Protein AF-A0A450TMQ8-F1 (afdb_monomer)

Foldseek 3Di:
DFAAEEEDDPCLVVCVVVVPPVSVVVVVCQVVVVVPHYHYQPDPVSVVVLVVVQQVVDDPVRDRPHYDYDDD

Organism: NCBI:txid2126562

Mean predicted aligned error: 9.07 Å

Nearest PDB structures (foldseek):
  5h6t-assembly1_A  TM=2.749E-01  e=9.393E+00  Microbacterium sp. HM58-2

Structure (mmCIF, N/CA/C/O backbone):
data_AF-A0A450TMQ8-F1
#
_entry.id   AF-A0A450TMQ8-F1
#
loop_
_atom_site.group_PDB
_atom_site.id
_atom_site.type_symbol
_atom_site.label_atom_id
_atom_site.label_alt_id
_atom_site.label_comp_id
_atom_site.label_asym_id
_atom_site.label_entity_id
_atom_site.label_seq_id
_atom_site.pdbx_PDB_ins_code
_atom_site.Cartn_x
_atom_site.Cartn_y
_atom_site.Cartn_z
_atom_site.occupancy
_atom_site.B_iso_or_equiv
_atom_site.auth_seq_id
_atom_site.auth_comp_id
_atom_site.auth_asym_id
_atom_site.auth_atom_id
_atom_site.pdbx_PDB_model_num
ATOM 1 N N . MET A 1 1 ? -14.838 11.431 -0.409 1.00 57.34 1 MET A N 1
ATOM 2 C CA . MET A 1 1 ? -14.437 10.009 -0.454 1.00 57.34 1 MET A CA 1
ATOM 3 C C . MET A 1 1 ? -14.248 9.539 0.987 1.00 57.34 1 MET A C 1
ATOM 5 O O . MET A 1 1 ? -14.604 10.306 1.873 1.00 57.34 1 MET A O 1
ATOM 9 N N . ARG A 1 2 ? -13.838 8.295 1.254 1.00 59.66 2 ARG A N 1
ATOM 10 C CA . ARG A 1 2 ? -13.355 7.889 2.588 1.00 59.66 2 ARG A CA 1
ATOM 11 C C . ARG A 1 2 ? -11.881 7.489 2.427 1.00 59.66 2 ARG A C 1
ATOM 13 O O . ARG A 1 2 ? -11.604 6.873 1.396 1.00 59.66 2 ARG A O 1
ATOM 20 N N . PRO A 1 3 ? -11.000 7.767 3.406 1.00 64.94 3 PRO A N 1
ATOM 21 C CA . PRO A 1 3 ? -9.602 7.361 3.339 1.00 64.94 3 PRO A CA 1
ATOM 22 C C . PRO A 1 3 ? -9.466 5.845 3.206 1.00 64.94 3 PRO A C 1
ATOM 24 O O . PRO A 1 3 ? -10.212 5.103 3.854 1.00 64.94 3 PRO A O 1
ATOM 27 N N . ALA A 1 4 ? -8.536 5.407 2.360 1.00 72.19 4 ALA A N 1
ATOM 28 C CA . ALA A 1 4 ? -8.218 4.008 2.119 1.00 72.19 4 ALA A CA 1
ATOM 29 C C . ALA A 1 4 ? -6.715 3.767 2.298 1.00 72.19 4 ALA A C 1
ATOM 31 O O . ALA A 1 4 ? -5.902 4.483 1.726 1.00 72.19 4 ALA A O 1
ATOM 32 N N . VAL A 1 5 ? -6.356 2.754 3.079 1.00 74.19 5 VAL A N 1
ATOM 33 C CA . VAL A 1 5 ? -4.984 2.267 3.218 1.00 74.19 5 VAL A CA 1
ATOM 34 C C . VAL A 1 5 ? -4.837 0.996 2.388 1.00 74.19 5 VAL A C 1
ATOM 36 O O . VAL A 1 5 ? -5.682 0.100 2.483 1.00 74.19 5 VAL A O 1
ATOM 39 N N . VAL A 1 6 ? -3.788 0.947 1.570 1.00 80.69 6 VAL A N 1
ATOM 40 C CA . VAL A 1 6 ? -3.471 -0.144 0.646 1.00 80.69 6 VAL A CA 1
ATOM 41 C C . VAL A 1 6 ? -2.228 -0.876 1.133 1.00 80.69 6 VAL A C 1
ATOM 43 O O . VAL A 1 6 ? -1.170 -0.264 1.256 1.00 80.69 6 VAL A O 1
ATOM 46 N N . LEU A 1 7 ? -2.346 -2.181 1.385 1.00 83.31 7 LEU A N 1
ATOM 47 C CA . LEU A 1 7 ? -1.179 -3.047 1.576 1.00 83.31 7 LEU A CA 1
ATOM 48 C C . LEU A 1 7 ? -0.567 -3.373 0.216 1.00 83.31 7 LEU A C 1
ATOM 50 O O . LEU A 1 7 ? -1.266 -3.880 -0.665 1.00 83.31 7 LEU A O 1
ATOM 54 N N . LEU A 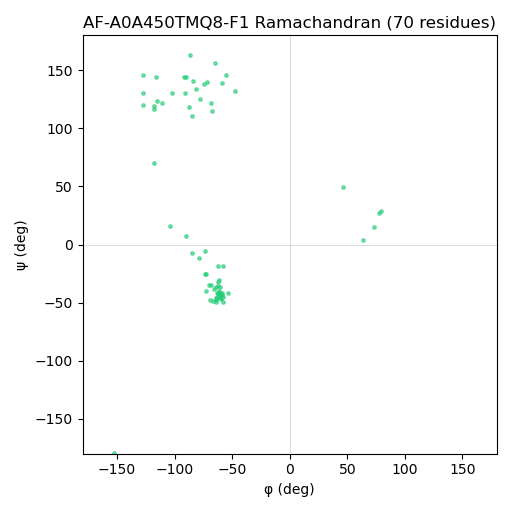1 8 ? 0.723 -3.087 0.058 1.00 87.62 8 LEU A N 1
ATOM 55 C CA . LEU A 1 8 ? 1.459 -3.387 -1.164 1.00 87.62 8 LEU A CA 1
ATOM 56 C C . LEU A 1 8 ? 2.099 -4.782 -1.095 1.00 87.62 8 LEU A C 1
ATOM 58 O O . LEU A 1 8 ? 2.569 -5.189 -0.029 1.00 87.62 8 LEU A O 1
ATOM 62 N N . PRO A 1 9 ? 2.157 -5.518 -2.220 1.00 87.06 9 PRO A N 1
ATOM 63 C CA . PRO A 1 9 ? 2.946 -6.740 -2.307 1.00 87.06 9 PRO A CA 1
ATOM 64 C C . PRO A 1 9 ? 4.411 -6.487 -1.941 1.00 87.06 9 PRO A C 1
ATOM 66 O O . PRO A 1 9 ? 4.979 -5.453 -2.284 1.00 87.06 9 PRO A O 1
ATOM 69 N N . SER A 1 10 ? 5.061 -7.464 -1.310 1.00 90.56 10 SER A N 1
ATOM 70 C CA . SER A 1 10 ? 6.471 -7.346 -0.905 1.00 90.56 10 SER A CA 1
ATOM 71 C C . SER A 1 10 ? 7.445 -7.161 -2.077 1.00 90.56 10 SER A C 1
ATOM 73 O O . SER A 1 10 ? 8.582 -6.762 -1.865 1.00 90.56 10 SER A O 1
ATOM 75 N N . ASP A 1 11 ? 7.022 -7.489 -3.298 1.00 92.75 11 ASP A N 1
ATOM 76 C CA . ASP A 1 11 ? 7.771 -7.347 -4.549 1.00 92.75 11 ASP A CA 1
ATOM 77 C C . ASP A 1 11 ? 7.289 -6.155 -5.403 1.00 92.75 11 ASP A C 1
ATOM 79 O O . ASP A 1 11 ? 7.587 -6.078 -6.594 1.00 92.75 11 ASP A O 1
ATOM 83 N N . PHE A 1 12 ? 6.520 -5.223 -4.829 1.00 92.69 12 PHE A N 1
ATOM 84 C CA . PHE A 1 12 ? 5.919 -4.106 -5.565 1.00 92.69 12 PHE A CA 1
ATOM 85 C C . PHE A 1 12 ? 6.953 -3.225 -6.284 1.00 92.69 12 PHE A C 1
ATOM 87 O O . PHE A 1 12 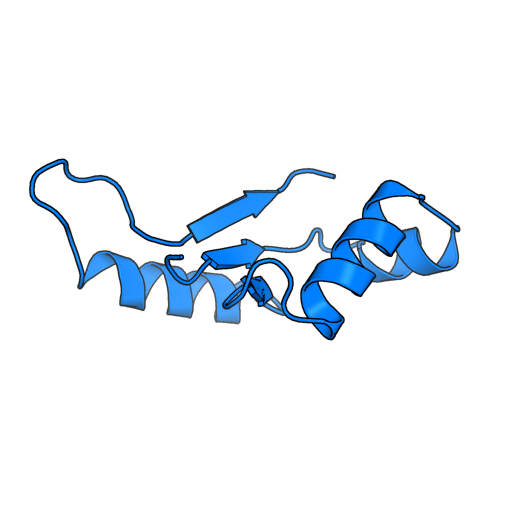? 6.785 -2.934 -7.468 1.00 92.69 12 PHE A O 1
ATOM 94 N N . GLU A 1 13 ? 8.053 -2.864 -5.616 1.00 92.62 13 GLU A N 1
ATOM 95 C CA . GLU A 1 13 ? 9.129 -2.067 -6.226 1.00 92.62 13 GLU A CA 1
ATOM 96 C C .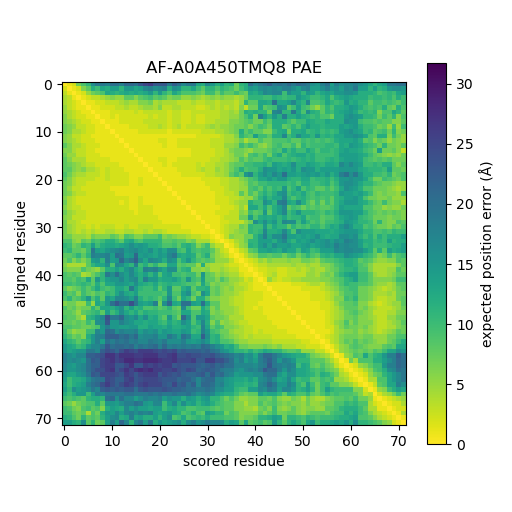 GLU A 1 13 ? 9.787 -2.793 -7.408 1.00 92.62 13 GLU A C 1
ATOM 98 O O . GLU A 1 13 ? 10.007 -2.199 -8.467 1.00 92.62 13 GLU A O 1
AT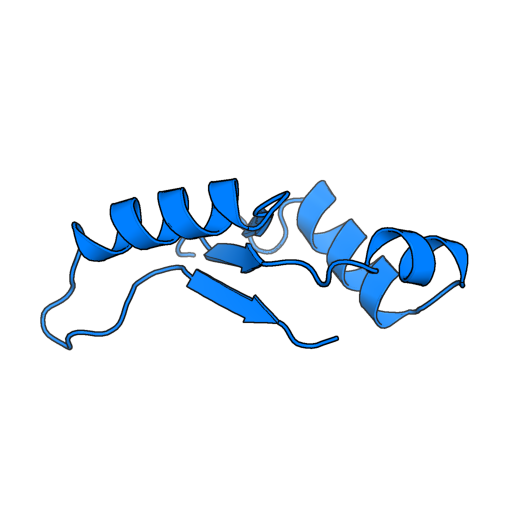OM 103 N N . ASP A 1 14 ? 10.026 -4.101 -7.276 1.00 95.12 14 ASP A N 1
ATOM 104 C CA . ASP A 1 14 ? 10.590 -4.920 -8.352 1.00 95.12 14 ASP A CA 1
ATOM 105 C C . ASP A 1 14 ? 9.661 -4.945 -9.576 1.00 95.12 14 ASP A C 1
ATOM 107 O O . ASP A 1 14 ? 10.123 -4.919 -10.721 1.00 95.12 14 ASP A O 1
ATOM 111 N N . ARG A 1 15 ? 8.340 -4.944 -9.357 1.00 94.06 15 ARG A N 1
ATOM 112 C CA . ARG A 1 15 ? 7.336 -4.897 -10.430 1.00 94.06 15 ARG A CA 1
ATOM 113 C C . ARG A 1 15 ? 7.295 -3.546 -11.140 1.00 94.06 15 ARG A C 1
ATOM 115 O O . ARG A 1 15 ? 7.085 -3.535 -12.354 1.00 94.06 15 ARG A O 1
ATOM 122 N N . ILE A 1 16 ? 7.528 -2.439 -10.432 1.00 94.75 16 ILE A N 1
ATOM 123 C CA . ILE A 1 16 ? 7.678 -1.110 -11.049 1.00 94.75 16 ILE A CA 1
ATOM 124 C C . ILE A 1 16 ? 8.921 -1.103 -11.943 1.00 94.75 16 ILE A C 1
ATOM 126 O O . ILE A 1 16 ? 8.837 -0.753 -13.120 1.00 94.75 16 ILE A O 1
ATOM 130 N N . VAL A 1 17 ? 10.062 -1.570 -11.423 1.00 95.06 17 VAL A N 1
ATOM 131 C CA . VAL A 1 17 ? 11.322 -1.655 -12.182 1.00 95.06 17 VAL A CA 1
ATOM 132 C C . VAL A 1 17 ? 11.183 -2.562 -13.410 1.00 95.06 17 VAL A C 1
ATOM 134 O O . VAL A 1 17 ? 11.743 -2.266 -14.466 1.00 95.06 17 VAL A O 1
ATOM 137 N N . ALA A 1 18 ? 10.409 -3.643 -13.301 1.00 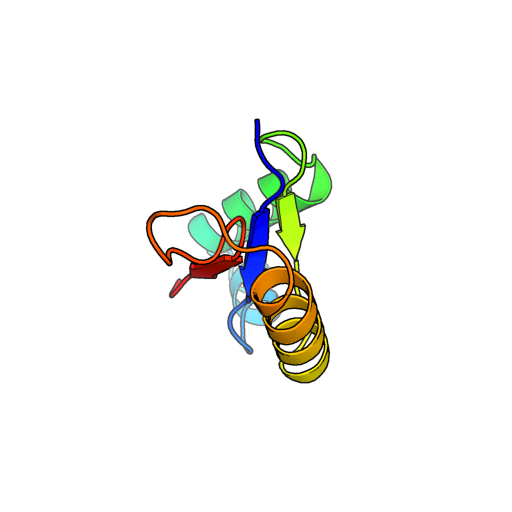95.94 18 ALA A N 1
ATOM 138 C CA . ALA A 1 18 ? 10.106 -4.555 -14.402 1.00 95.94 18 ALA A CA 1
ATOM 139 C C . ALA A 1 18 ? 9.112 -3.992 -15.439 1.00 95.94 18 ALA A C 1
ATOM 141 O O . ALA A 1 18 ? 8.882 -4.641 -16.461 1.00 95.94 18 ALA A O 1
ATOM 142 N N . GLY A 1 19 ? 8.536 -2.806 -15.213 1.00 94.12 19 GLY A N 1
ATOM 143 C CA . GLY A 1 19 ? 7.613 -2.160 -16.145 1.00 94.12 19 GLY A CA 1
ATOM 144 C C . GLY A 1 19 ? 6.184 -2.705 -16.093 1.00 94.12 19 GLY A C 1
ATOM 145 O O . GLY A 1 19 ? 5.501 -2.702 -17.112 1.00 94.12 19 GLY A O 1
ATOM 146 N N . SER A 1 20 ? 5.735 -3.220 -14.945 1.00 96.62 20 SER A N 1
ATOM 147 C CA . SER A 1 20 ? 4.351 -3.672 -14.778 1.00 96.62 20 SER A CA 1
ATOM 148 C C . SER A 1 20 ? 3.3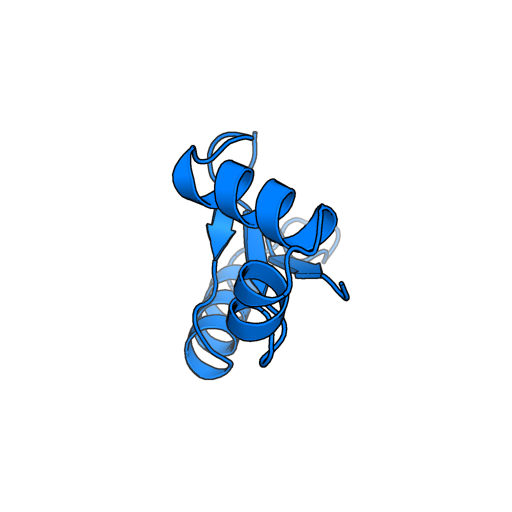82 -2.491 -14.831 1.00 96.62 20 SER A C 1
ATOM 150 O O . SER A 1 20 ? 3.369 -1.663 -13.920 1.00 96.62 20 SER A O 1
ATOM 152 N N . ASP A 1 21 ? 2.524 -2.457 -15.855 1.00 92.56 21 ASP A N 1
ATOM 153 C CA . ASP A 1 21 ? 1.520 -1.401 -16.044 1.00 92.56 21 ASP A CA 1
ATOM 154 C C . ASP A 1 21 ? 0.634 -1.211 -14.798 1.00 92.56 21 ASP A C 1
ATOM 156 O O . ASP A 1 21 ? 0.391 -0.086 -14.374 1.00 92.56 21 ASP A O 1
ATOM 160 N N . ALA A 1 22 ? 0.210 -2.308 -14.159 1.00 88.94 22 ALA A N 1
ATOM 161 C CA . ALA A 1 22 ? -0.639 -2.257 -12.967 1.00 88.94 22 ALA A CA 1
ATOM 162 C C . ALA A 1 22 ? 0.090 -1.695 -11.732 1.00 88.94 22 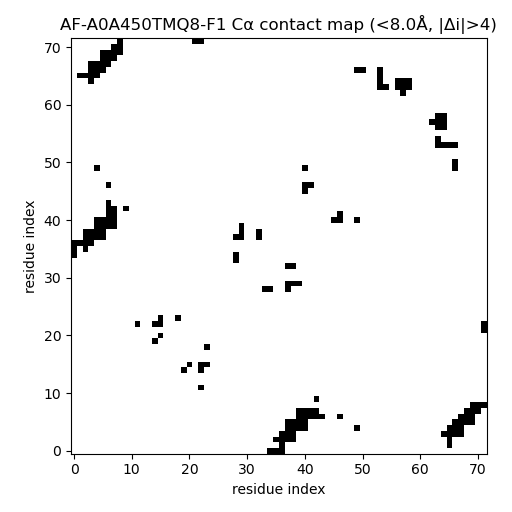ALA A C 1
ATOM 164 O O . ALA A 1 22 ? -0.519 -1.006 -10.914 1.00 88.94 22 ALA A O 1
ATOM 165 N N . ALA A 1 23 ? 1.389 -1.982 -11.585 1.00 92.44 23 ALA A N 1
ATOM 166 C CA . ALA A 1 23 ? 2.178 -1.452 -10.474 1.00 92.44 23 ALA A CA 1
ATOM 167 C C . ALA A 1 23 ? 2.469 0.043 -10.664 1.00 92.44 23 ALA A C 1
ATOM 169 O O . ALA A 1 23 ? 2.346 0.813 -9.716 1.00 92.44 23 ALA A O 1
ATOM 170 N N . ILE A 1 24 ? 2.774 0.447 -11.903 1.00 93.75 24 ILE A N 1
ATOM 171 C CA . ILE A 1 24 ? 2.985 1.848 -12.286 1.00 93.75 24 ILE A CA 1
ATOM 172 C C . ILE A 1 24 ? 1.702 2.663 -12.081 1.00 93.75 24 ILE A C 1
ATOM 174 O O . ILE A 1 24 ? 1.746 3.736 -11.485 1.00 93.75 24 ILE A O 1
ATOM 178 N N . GLU A 1 25 ? 0.543 2.150 -12.507 1.00 91.12 25 GLU A N 1
ATOM 179 C CA . GLU A 1 25 ? -0.741 2.832 -12.302 1.00 91.12 25 GLU A CA 1
ATOM 180 C C . GLU A 1 25 ? -1.045 3.026 -10.805 1.00 91.12 25 GLU A C 1
ATOM 182 O O . GLU A 1 25 ? -1.422 4.122 -10.382 1.00 91.12 25 GLU A O 1
ATOM 187 N N . LEU A 1 26 ? -0.829 1.996 -9.977 1.00 88.56 26 LEU A N 1
ATOM 188 C CA . LEU A 1 26 ? -1.032 2.103 -8.531 1.00 88.56 26 LEU A CA 1
ATOM 189 C C . LEU A 1 26 ? -0.044 3.086 -7.879 1.00 88.56 26 LEU A C 1
ATOM 191 O O . LEU A 1 26 ? -0.442 3.850 -6.998 1.00 88.56 26 LEU A O 1
ATOM 195 N N . GLU A 1 27 ? 1.217 3.115 -8.318 1.00 91.69 27 GLU A N 1
ATOM 196 C CA . GLU A 1 27 ? 2.215 4.092 -7.865 1.00 91.69 27 GLU A CA 1
ATOM 197 C C . GLU A 1 27 ? 1.770 5.530 -8.183 1.00 91.69 27 GLU A C 1
ATOM 199 O O . GLU A 1 27 ? 1.780 6.396 -7.303 1.00 91.69 27 GLU A O 1
ATOM 204 N N . GLU A 1 28 ? 1.292 5.789 -9.403 1.00 90.25 28 GLU A N 1
ATOM 205 C CA . GLU A 1 28 ? 0.766 7.101 -9.789 1.00 90.25 28 GLU A CA 1
ATOM 206 C C . GLU A 1 28 ? -0.443 7.509 -8.932 1.00 90.25 28 GLU A C 1
ATOM 208 O O . GLU A 1 28 ? -0.543 8.661 -8.486 1.00 90.25 28 GLU A O 1
ATOM 213 N N . MET A 1 29 ? -1.351 6.573 -8.650 1.00 87.94 29 MET A N 1
ATOM 214 C CA . MET A 1 29 ? -2.506 6.797 -7.775 1.00 87.94 29 MET A CA 1
ATOM 215 C C . MET A 1 29 ? -2.084 7.157 -6.345 1.00 87.94 29 MET A C 1
ATOM 217 O O . MET A 1 29 ? -2.640 8.089 -5.754 1.00 87.94 29 MET A O 1
ATOM 221 N N . LEU A 1 30 ? -1.077 6.471 -5.800 1.00 86.69 30 LEU A N 1
ATOM 222 C CA . LEU A 1 30 ? -0.533 6.734 -4.466 1.00 86.69 30 LEU A CA 1
ATOM 223 C C . LEU A 1 30 ? 0.171 8.095 -4.394 1.00 86.69 30 LEU A C 1
ATOM 225 O O . LEU A 1 30 ? -0.134 8.901 -3.510 1.00 86.69 30 LEU A O 1
ATOM 229 N N . LEU A 1 31 ? 1.051 8.396 -5.354 1.00 85.12 31 LEU A N 1
ATOM 230 C CA . LEU A 1 31 ? 1.794 9.661 -5.422 1.00 85.12 31 LEU A CA 1
ATOM 231 C C . LEU A 1 31 ? 0.868 10.868 -5.572 1.00 85.12 31 LEU A C 1
ATOM 233 O O . LEU A 1 31 ? 1.078 11.916 -4.957 1.00 85.12 31 LEU A O 1
ATOM 237 N N . THR A 1 32 ? -0.177 10.727 -6.385 1.00 83.12 32 THR A N 1
ATOM 238 C CA . THR A 1 32 ? -1.147 11.803 -6.615 1.00 83.12 32 THR A CA 1
ATOM 239 C C . THR A 1 32 ? -2.248 11.851 -5.562 1.00 83.12 32 THR A C 1
ATOM 241 O O . THR A 1 32 ? -3.033 12.805 -5.562 1.00 83.12 32 THR A O 1
ATOM 244 N N . ARG A 1 33 ? -2.309 10.854 -4.664 1.00 75.75 33 ARG A N 1
ATOM 245 C CA . ARG A 1 33 ? -3.435 10.600 -3.756 1.00 75.75 33 ARG A CA 1
ATOM 246 C C . ARG A 1 33 ? -4.751 10.675 -4.520 1.00 75.75 33 ARG A C 1
ATOM 248 O O . ARG A 1 33 ? -5.645 11.432 -4.140 1.00 75.75 33 ARG A O 1
ATOM 255 N N . ARG A 1 34 ? -4.828 9.979 -5.657 1.00 70.75 34 ARG A N 1
ATOM 256 C CA . ARG A 1 34 ? -6.038 9.886 -6.474 1.00 70.75 34 ARG A CA 1
ATOM 257 C C . ARG A 1 34 ? -6.504 8.437 -6.555 1.00 70.75 34 ARG A C 1
ATOM 259 O O . ARG A 1 34 ? -5.779 7.602 -7.079 1.00 70.75 34 ARG A O 1
ATOM 266 N N . PRO A 1 35 ? -7.727 8.152 -6.078 1.00 63.50 35 PRO A N 1
ATOM 267 C CA . PRO A 1 35 ? -8.679 9.082 -5.477 1.00 63.50 35 PRO A CA 1
ATOM 268 C C . PRO A 1 35 ? -8.176 9.690 -4.161 1.00 63.50 35 PRO A C 1
ATOM 270 O O . PRO A 1 35 ? -7.302 9.126 -3.507 1.00 63.50 35 PRO A O 1
ATOM 273 N N . GLU A 1 36 ? -8.710 10.866 -3.819 1.00 63.88 36 GLU A N 1
ATOM 274 C CA . GLU A 1 36 ? -8.353 11.596 -2.597 1.00 63.88 36 GLU A CA 1
ATOM 275 C C . GLU A 1 36 ? -8.370 10.646 -1.393 1.00 63.88 36 GLU A C 1
ATOM 277 O O . GLU A 1 36 ? -9.338 9.907 -1.207 1.00 63.88 36 GLU A O 1
ATOM 282 N N . GLU A 1 37 ? -7.308 10.706 -0.582 1.00 67.12 37 GLU A N 1
ATOM 283 C CA . GLU A 1 37 ? -7.150 9.942 0.661 1.00 67.12 37 GLU A CA 1
ATOM 284 C C . GLU A 1 37 ? -6.763 8.448 0.515 1.00 67.12 37 GLU A C 1
ATOM 286 O O . GLU A 1 37 ? -7.055 7.665 1.419 1.00 67.12 37 GLU A O 1
ATOM 291 N N . ILE A 1 38 ? -6.070 8.036 -0.559 1.00 69.00 38 ILE A N 1
ATOM 292 C CA . ILE A 1 38 ? -5.323 6.759 -0.560 1.00 69.00 38 ILE A CA 1
ATOM 293 C C . ILE A 1 38 ? -3.955 6.922 0.126 1.00 69.00 38 ILE A C 1
ATOM 295 O O . ILE A 1 38 ? -3.219 7.868 -0.159 1.00 69.00 38 ILE A O 1
ATOM 299 N N . PHE A 1 39 ? -3.617 5.976 1.002 1.00 76.19 39 PHE A N 1
ATOM 300 C CA . PHE A 1 39 ? -2.333 5.839 1.690 1.00 76.19 39 PHE A CA 1
ATOM 301 C C . PHE A 1 39 ? -1.795 4.414 1.491 1.00 76.19 39 PHE A C 1
ATOM 303 O O . PHE A 1 39 ? -2.582 3.474 1.422 1.00 76.19 39 PHE A O 1
ATOM 310 N N . ALA A 1 40 ? -0.480 4.235 1.395 1.00 78.38 40 ALA A N 1
ATOM 311 C CA . ALA A 1 40 ? 0.130 2.905 1.402 1.00 78.38 40 ALA A CA 1
ATOM 312 C C . ALA A 1 40 ? 0.493 2.512 2.837 1.00 78.38 40 ALA A C 1
ATOM 314 O O . ALA A 1 40 ? 0.892 3.380 3.611 1.00 78.38 40 ALA A O 1
ATOM 315 N N . ALA A 1 41 ? 0.355 1.228 3.162 1.00 84.88 41 ALA A N 1
ATOM 316 C CA . ALA A 1 41 ? 1.093 0.627 4.261 1.00 84.88 41 ALA A CA 1
ATOM 317 C C . ALA A 1 41 ? 2.442 0.147 3.708 1.00 84.88 41 ALA A C 1
ATOM 319 O O . ALA A 1 41 ? 2.460 -0.673 2.786 1.00 84.88 41 ALA A O 1
ATOM 320 N N . GLU A 1 42 ? 3.547 0.691 4.218 1.00 78.25 42 GLU A N 1
ATOM 321 C CA . GLU A 1 42 ? 4.894 0.439 3.673 1.00 78.25 42 GLU A CA 1
ATOM 322 C C . GLU A 1 42 ? 5.407 -0.972 4.006 1.00 78.25 42 GLU A C 1
ATOM 324 O O . GLU A 1 42 ? 6.209 -1.540 3.265 1.00 78.25 42 GLU A O 1
ATOM 329 N N . ASP A 1 43 ? 4.913 -1.566 5.095 1.00 81.38 43 ASP A N 1
ATOM 330 C CA . ASP A 1 43 ? 5.235 -2.929 5.500 1.00 81.38 43 ASP A CA 1
ATOM 331 C C . ASP A 1 43 ? 4.104 -3.591 6.319 1.00 81.38 43 ASP A C 1
ATOM 333 O O . ASP A 1 43 ? 3.040 -3.015 6.565 1.00 81.38 43 ASP A O 1
ATOM 337 N N . GLN A 1 44 ? 4.332 -4.842 6.737 1.00 82.94 44 GLN A N 1
ATOM 338 C CA . GLN A 1 44 ? 3.377 -5.611 7.543 1.00 82.94 44 GLN A CA 1
ATOM 339 C C . GLN A 1 44 ? 3.098 -4.969 8.912 1.00 82.94 44 GLN A C 1
ATOM 341 O O . GLN A 1 44 ? 1.989 -5.093 9.427 1.00 82.94 44 GLN A O 1
ATOM 346 N N . THR A 1 45 ? 4.088 -4.299 9.506 1.00 87.75 45 THR A N 1
ATOM 347 C CA . THR A 1 45 ? 3.933 -3.626 10.802 1.00 87.75 45 THR A CA 1
ATOM 348 C C . THR A 1 45 ? 3.012 -2.422 10.650 1.00 87.75 45 THR A C 1
ATOM 350 O O . THR A 1 45 ? 2.051 -2.294 11.404 1.00 87.75 45 THR A O 1
ATOM 353 N N . ASP A 1 46 ? 3.253 -1.592 9.634 1.00 85.31 46 ASP A N 1
ATOM 354 C CA . ASP A 1 46 ? 2.413 -0.437 9.300 1.00 85.31 46 ASP A CA 1
ATOM 355 C C . ASP A 1 46 ? 0.971 -0.886 8.998 1.00 85.31 46 ASP A C 1
ATOM 357 O O . ASP A 1 46 ? -0.005 -0.330 9.508 1.00 85.31 46 ASP A O 1
ATOM 361 N N . TRP A 1 47 ? 0.810 -1.994 8.268 1.00 86.00 47 TRP A N 1
ATOM 362 C CA . TRP A 1 47 ? -0.503 -2.596 8.035 1.00 86.00 47 TRP A CA 1
ATOM 363 C C . TRP A 1 47 ? -1.219 -3.023 9.319 1.00 86.00 47 TRP A C 1
ATOM 365 O O . TRP A 1 47 ? -2.409 -2.735 9.481 1.00 86.00 47 TRP A O 1
ATOM 375 N N . ASP A 1 48 ? -0.524 -3.704 10.230 1.00 86.75 48 ASP A N 1
ATOM 376 C CA . ASP A 1 48 ? -1.104 -4.168 11.490 1.00 86.75 48 ASP A CA 1
ATOM 377 C C . ASP A 1 48 ? -1.528 -2.984 12.381 1.00 86.75 48 ASP A C 1
ATOM 379 O O . ASP A 1 48 ? -2.594 -3.030 13.008 1.00 86.75 48 ASP A O 1
ATOM 383 N N . GLU A 1 49 ? -0.759 -1.890 12.379 1.00 86.69 49 GLU A N 1
ATOM 384 C CA . GLU A 1 49 ? -1.098 -0.643 13.074 1.00 86.69 49 GLU A CA 1
ATOM 385 C C . GLU A 1 49 ? -2.362 0.012 12.491 1.00 86.69 49 GLU A C 1
ATOM 387 O O . GLU A 1 49 ? -3.289 0.369 13.234 1.00 86.69 49 GLU A O 1
ATOM 392 N N . TRP A 1 50 ? -2.469 0.104 11.161 1.00 83.12 50 TRP A N 1
ATOM 393 C CA . TRP A 1 50 ? -3.683 0.588 10.499 1.00 83.12 50 TRP A CA 1
ATOM 394 C C . TRP A 1 50 ? -4.885 -0.326 10.761 1.00 83.12 50 TRP A C 1
ATOM 396 O O . TRP A 1 50 ? -5.986 0.157 11.059 1.00 83.12 50 TRP A O 1
ATOM 406 N N . ALA A 1 51 ? -4.691 -1.646 10.722 1.00 80.56 51 ALA A N 1
ATOM 407 C CA . ALA A 1 51 ? -5.711 -2.634 11.052 1.00 80.56 51 ALA A CA 1
ATOM 408 C C . ALA A 1 51 ? -6.235 -2.460 12.482 1.00 80.56 51 ALA A C 1
ATOM 410 O O . ALA A 1 51 ? -7.455 -2.478 12.703 1.00 80.56 51 ALA A O 1
ATOM 411 N N . GLU A 1 52 ? -5.344 -2.235 13.447 1.00 81.44 52 GLU A N 1
ATOM 412 C CA . GLU A 1 52 ? -5.711 -1.959 14.829 1.00 81.44 52 GLU A CA 1
ATOM 413 C C . GLU A 1 52 ? -6.489 -0.641 14.948 1.00 81.44 52 GLU A C 1
ATOM 415 O O . GLU A 1 52 ? -7.569 -0.616 15.554 1.00 81.44 52 GLU A O 1
ATOM 420 N N . PHE A 1 53 ? -6.004 0.438 14.332 1.00 78.94 53 PHE A N 1
ATOM 421 C CA . PHE A 1 53 ? -6.657 1.746 14.357 1.00 78.94 53 PHE A CA 1
ATOM 422 C C . PHE A 1 53 ? -8.091 1.693 13.803 1.00 78.94 53 PHE A C 1
ATOM 424 O O . PHE A 1 53 ? -9.041 2.135 14.462 1.00 78.94 53 PHE A O 1
ATOM 431 N N . PHE A 1 54 ? -8.289 1.088 12.629 1.00 74.38 54 PHE A N 1
ATOM 432 C CA . PHE A 1 54 ? -9.615 0.980 12.014 1.00 74.38 54 PHE A CA 1
ATOM 433 C C . PHE A 1 54 ? -10.533 -0.024 12.723 1.00 74.38 54 PHE A C 1
ATOM 435 O O . PHE A 1 54 ? -11.755 0.140 12.707 1.00 74.38 54 PHE A O 1
ATOM 442 N N . SER A 1 55 ? -9.990 -1.028 13.422 1.00 69.62 55 SER A N 1
ATOM 443 C CA . SER A 1 55 ? -10.803 -1.935 14.247 1.00 69.62 55 SER A CA 1
ATOM 444 C C . SER A 1 55 ? -11.542 -1.208 15.382 1.00 69.62 55 SER A C 1
ATOM 446 O O . SER A 1 55 ? -12.651 -1.602 15.758 1.00 69.62 55 SER A O 1
ATOM 448 N N . ARG A 1 56 ? -10.955 -0.113 15.887 1.00 72.31 56 ARG A N 1
ATOM 449 C CA . ARG A 1 56 ? -11.507 0.734 16.955 1.00 72.31 56 ARG A CA 1
ATOM 450 C C . ARG A 1 56 ? -12.584 1.702 16.446 1.00 72.31 56 ARG A C 1
ATOM 452 O O . ARG A 1 56 ? -13.310 2.281 17.250 1.00 72.31 56 ARG A O 1
ATOM 459 N N . THR A 1 57 ? -12.733 1.855 15.126 1.00 63.84 57 THR A N 1
ATOM 460 C CA . THR A 1 57 ? -13.682 2.775 14.477 1.00 63.84 57 THR A CA 1
ATOM 461 C C . THR A 1 57 ? -14.705 2.009 13.620 1.00 63.84 57 THR A C 1
ATOM 463 O O . THR A 1 57 ? -14.705 2.051 12.392 1.00 63.84 57 THR A O 1
ATOM 466 N N . ARG A 1 58 ? -15.620 1.273 14.268 1.00 57.50 58 ARG A N 1
ATOM 467 C CA . ARG A 1 58 ? -16.659 0.479 13.576 1.00 57.50 58 ARG A CA 1
ATOM 468 C C . ARG A 1 58 ? -17.907 1.285 13.195 1.00 57.50 58 ARG A C 1
ATOM 470 O O . ARG A 1 58 ? -18.404 2.088 13.979 1.00 57.50 58 ARG A O 1
ATOM 477 N N . GLU A 1 59 ? -18.455 1.002 12.008 1.00 55.41 59 GLU A N 1
ATOM 478 C CA . GLU A 1 59 ? -19.857 1.292 11.659 1.00 55.41 59 GLU A CA 1
ATOM 479 C C . GLU A 1 59 ? -20.779 0.125 12.099 1.00 55.41 59 GLU A C 1
ATOM 481 O O . GLU A 1 59 ? -20.286 -0.977 12.363 1.00 55.41 59 GLU A O 1
ATOM 486 N N . PRO A 1 60 ? -22.112 0.331 12.193 1.00 55.84 60 PRO A N 1
ATOM 487 C CA . PRO A 1 60 ? -23.066 -0.669 12.695 1.00 55.84 60 PRO A CA 1
ATOM 488 C C . PRO A 1 60 ? -23.087 -2.009 11.941 1.00 55.84 60 PRO A C 1
ATOM 490 O O . PRO A 1 60 ? -23.581 -2.997 12.475 1.00 55.84 60 PRO A O 1
ATOM 493 N N . ASP A 1 61 ? -22.564 -2.060 10.713 1.00 62.16 61 ASP A N 1
ATOM 494 C CA . ASP A 1 61 ? -22.563 -3.244 9.843 1.00 62.16 61 ASP A CA 1
ATOM 495 C C . ASP A 1 61 ? -21.318 -4.141 10.006 1.00 62.16 61 ASP A C 1
ATOM 497 O O . ASP A 1 61 ? -21.145 -5.107 9.265 1.00 62.16 61 ASP A O 1
ATOM 501 N N . SER A 1 62 ? -20.459 -3.853 10.992 1.00 58.06 62 SER A N 1
ATOM 502 C CA . SER A 1 62 ? -19.243 -4.615 11.328 1.00 58.06 62 SER A CA 1
ATOM 503 C C . SER A 1 62 ? -18.150 -4.665 10.250 1.00 58.06 62 SER A C 1
ATOM 505 O O . SER A 1 62 ? -17.118 -5.306 10.483 1.00 58.06 62 SER A O 1
ATOM 507 N N . ARG A 1 63 ? -18.303 -3.972 9.112 1.00 56.97 63 ARG A N 1
ATOM 508 C CA . ARG A 1 63 ? -17.250 -3.877 8.090 1.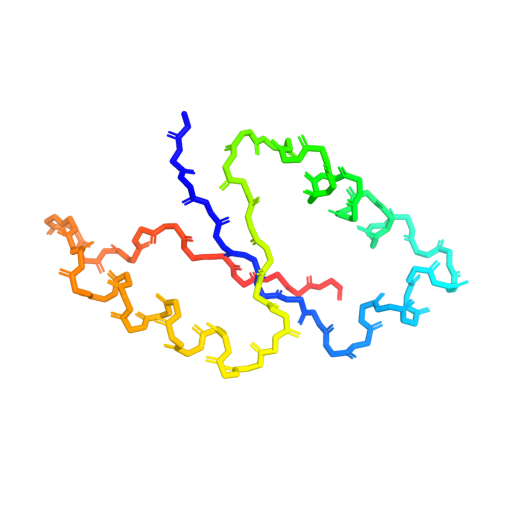00 56.97 63 ARG A CA 1
ATOM 509 C C . ARG A 1 63 ? -16.146 -2.924 8.554 1.00 56.97 63 ARG A C 1
ATOM 511 O O . ARG A 1 63 ? -16.418 -1.867 9.124 1.00 56.97 63 ARG A O 1
ATOM 518 N N . ARG A 1 64 ? -14.885 -3.300 8.317 1.00 55.91 64 ARG A N 1
ATOM 519 C CA . ARG A 1 64 ? -13.728 -2.420 8.555 1.00 55.91 64 ARG A CA 1
ATOM 520 C C . ARG A 1 64 ? -13.788 -1.288 7.527 1.00 55.91 64 ARG A C 1
ATOM 522 O O . ARG A 1 64 ? -13.855 -1.555 6.330 1.00 55.91 64 ARG A O 1
ATOM 529 N N . LYS A 1 65 ? -13.833 -0.030 7.970 1.00 62.34 65 LYS A N 1
ATOM 530 C CA . LYS A 1 65 ? -13.714 1.108 7.047 1.00 62.34 65 LYS A CA 1
ATOM 531 C C . LYS A 1 65 ? -12.269 1.196 6.558 1.00 62.34 65 LYS A C 1
ATOM 533 O O . LYS A 1 65 ? -11.368 1.048 7.368 1.00 62.34 65 LYS A O 1
ATOM 538 N N . GLY A 1 66 ? -12.078 1.493 5.274 1.00 68.31 66 GLY A N 1
ATOM 539 C CA . GLY A 1 66 ? -10.840 2.104 4.781 1.00 68.31 66 GLY A CA 1
ATOM 540 C C . GLY A 1 66 ? -9.593 1.220 4.708 1.00 68.31 66 GLY A C 1
ATOM 541 O O . GLY A 1 66 ? -8.516 1.774 4.557 1.00 68.31 66 GLY A O 1
ATOM 542 N N . LEU A 1 67 ? -9.702 -0.109 4.788 1.00 68.81 67 LEU A N 1
ATOM 543 C CA . LEU A 1 67 ? -8.572 -1.019 4.550 1.00 68.81 67 LEU A CA 1
ATOM 544 C C . LEU A 1 67 ? -8.853 -1.864 3.315 1.00 68.81 67 LEU A C 1
ATOM 546 O O . LEU A 1 67 ? -9.891 -2.529 3.255 1.00 68.81 67 LEU A O 1
ATOM 5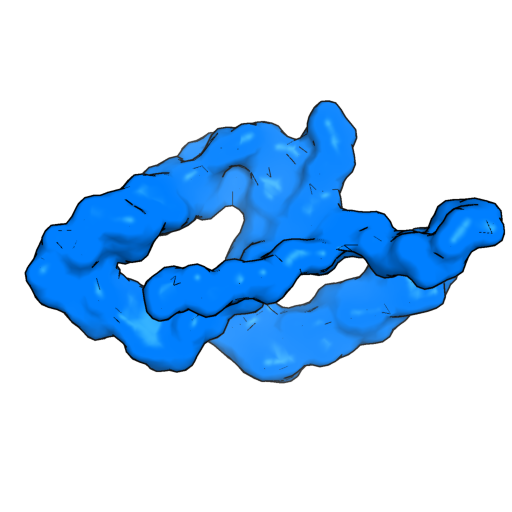50 N N . VAL A 1 68 ? -7.946 -1.814 2.344 1.00 67.38 68 VAL A N 1
ATOM 551 C CA . VAL A 1 68 ? -8.015 -2.593 1.108 1.00 67.38 68 VAL A CA 1
ATOM 552 C C . VAL A 1 68 ? -6.696 -3.336 0.952 1.00 67.38 68 VAL A C 1
ATOM 554 O O . VAL A 1 68 ? -5.635 -2.729 0.889 1.00 67.38 68 VAL A O 1
ATOM 557 N N . GLU A 1 69 ? -6.771 -4.658 0.901 1.00 66.94 69 GLU A N 1
ATOM 558 C CA . GLU A 1 69 ? -5.647 -5.503 0.511 1.00 66.94 69 GLU A CA 1
ATOM 559 C C . GLU A 1 69 ? -5.732 -5.722 -1.002 1.00 66.94 69 GLU A C 1
ATOM 561 O O . GLU A 1 69 ? -6.814 -6.022 -1.518 1.00 66.94 69 GLU A O 1
ATOM 566 N N . ILE A 1 70 ? -4.627 -5.506 -1.717 1.00 66.38 70 ILE A N 1
ATOM 567 C CA . ILE A 1 70 ? -4.563 -5.670 -3.170 1.00 66.38 70 ILE A CA 1
ATOM 568 C C . ILE A 1 70 ? -3.546 -6.763 -3.487 1.00 66.38 70 ILE A C 1
ATOM 570 O O . ILE A 1 70 ? -2.353 -6.606 -3.245 1.00 66.38 70 ILE A O 1
ATOM 574 N N . GLU A 1 71 ? -4.027 -7.851 -4.080 1.00 66.00 71 GLU A N 1
ATOM 575 C CA . GLU A 1 71 ? -3.176 -8.808 -4.781 1.00 66.00 71 GLU A CA 1
ATOM 576 C C . GLU A 1 71 ? -2.972 -8.283 -6.209 1.00 66.00 71 GLU A C 1
ATOM 578 O O . GLU A 1 71 ? -3.928 -8.218 -6.988 1.00 66.00 71 GLU A O 1
ATOM 583 N N . LEU A 1 72 ? -1.752 -7.841 -6.529 1.00 60.34 72 LEU A N 1
ATOM 584 C CA . LEU A 1 72 ? -1.354 -7.474 -7.895 1.00 60.34 72 LEU A CA 1
ATOM 585 C C . LEU A 1 72 ? -0.815 -8.682 -8.658 1.00 60.34 72 LEU A C 1
ATOM 587 O O . LEU A 1 72 ? -0.232 -9.586 -8.010 1.00 60.34 72 LEU A O 1
#

pLDDT: mean 78.2, std 12.6, range [55.41, 96.62]

Solvent-accessible surface area (backbone atoms only — not comparable to full-atom values): 4245 Å² total; per-residue (Å²): 130,70,55,32,36,35,45,64,56,97,57,45,68,60,34,40,76,71,63,36,65,71,46,46,52,51,50,52,26,50,77,66,26,51,65,66,49,42,43,74,26,91,46,73,66,52,39,52,52,51,52,54,57,31,65,77,54,66,55,98,82,72,54,71,59,44,69,45,81,54,90,128

Radius of gyration: 13.13 Å; Cα contacts (8 Å, |Δi|>4): 88; chains: 1; bounding box: 34×21×33 Å

Sequence (72 aa):
MRPAVVLLPSDFEDRIVAGSDAAIELEEMLLTRRPEEIFAAEDQTDWDEWAEFFSRTREPDSRRKGLVEIEL

Secondary structure (DSSP, 8-state):
---EEEEPPTTHHHHHHTT-HHHHHHHHHHHHTSSTTEEEE-SHHHHHHHHHHHHTS--TT-PPSSEEE---